Protein AF-A0A382W518-F1 (afdb_monomer_lite)

Organism: NCBI:txid408172

Radius of gyration: 16.44 Å; chains: 1; bounding box: 53×26×36 Å

Sequence (95 aa):
MASLRQMRGKWYARVQYRKNGKAKEKLIPLRTSEKKPAIRRKLEVEKYEKDIKSGLTFDFPWLNDEGLTSLKERTIGETVKDYYSTRRIEGIKES

Structure (mmCIF, N/CA/C/O backbone):
data_AF-A0A382W518-F1
#
_entry.id   AF-A0A382W518-F1
#
loop_
_atom_site.group_PDB
_atom_site.id
_atom_site.type_symbol
_atom_site.label_atom_id
_atom_site.label_alt_id
_atom_site.label_comp_id
_atom_site.label_asym_id
_atom_site.label_entity_id
_atom_site.label_seq_id
_atom_site.pdbx_PDB_ins_code
_atom_site.Cartn_x
_atom_site.Cartn_y
_atom_site.Cartn_z
_atom_site.occupancy
_atom_site.B_iso_or_equiv
_atom_site.auth_seq_id
_atom_site.auth_comp_id
_atom_site.auth_asym_id
_atom_site.auth_atom_id
_atom_site.pdbx_PDB_model_num
ATOM 1 N N . MET A 1 1 ? 7.337 2.285 8.487 1.00 82.94 1 MET A N 1
ATOM 2 C CA . MET A 1 1 ? 8.017 2.166 7.197 1.00 82.94 1 MET A CA 1
ATOM 3 C C . MET A 1 1 ? 7.338 1.087 6.369 1.00 82.94 1 MET A C 1
ATOM 5 O O . MET A 1 1 ? 7.099 -0.005 6.888 1.00 82.94 1 MET A O 1
ATOM 9 N N . ALA A 1 2 ? 7.003 1.381 5.113 1.00 89.75 2 ALA A N 1
ATOM 10 C CA . ALA A 1 2 ? 6.434 0.410 4.186 1.00 89.75 2 ALA A CA 1
ATOM 11 C C . ALA A 1 2 ? 7.460 -0.685 3.832 1.00 89.75 2 ALA A C 1
ATOM 13 O O . ALA A 1 2 ? 8.643 -0.416 3.607 1.00 89.75 2 ALA A O 1
ATOM 14 N N . SER A 1 3 ? 7.000 -1.935 3.758 1.00 93.38 3 SER A N 1
ATOM 15 C CA . SER A 1 3 ? 7.824 -3.106 3.416 1.00 93.38 3 SER A CA 1
ATOM 16 C C . SER A 1 3 ? 7.390 -3.720 2.087 1.00 93.38 3 SER A C 1
ATOM 18 O O . SER A 1 3 ? 6.233 -3.599 1.698 1.00 93.38 3 SER A O 1
ATOM 20 N N . LEU A 1 4 ? 8.304 -4.379 1.373 1.00 94.56 4 LEU A N 1
ATOM 21 C CA . LEU A 1 4 ? 7.960 -5.131 0.164 1.00 94.56 4 LEU A CA 1
ATOM 22 C C . LEU A 1 4 ? 7.523 -6.548 0.528 1.00 94.56 4 LEU A C 1
ATOM 24 O O . LEU A 1 4 ? 8.169 -7.215 1.334 1.00 94.56 4 LEU A O 1
ATOM 28 N N . ARG A 1 5 ? 6.449 -7.018 -0.102 1.00 94.50 5 ARG A N 1
ATOM 29 C CA . ARG A 1 5 ? 5.976 -8.400 -0.008 1.00 94.50 5 ARG A CA 1
ATOM 30 C C . ARG A 1 5 ? 5.705 -8.928 -1.408 1.00 94.50 5 ARG A C 1
ATOM 32 O O . ARG A 1 5 ? 5.035 -8.263 -2.193 1.00 94.50 5 ARG A O 1
ATOM 39 N N . GLN A 1 6 ? 6.205 -10.118 -1.714 1.00 93.81 6 GLN A N 1
ATOM 40 C CA . GLN A 1 6 ? 5.897 -10.796 -2.968 1.00 93.81 6 GLN A CA 1
ATOM 41 C C . GLN A 1 6 ? 4.773 -11.807 -2.735 1.00 93.81 6 GLN A C 1
ATOM 43 O O . GLN A 1 6 ? 4.810 -12.573 -1.773 1.00 93.81 6 GLN A O 1
ATOM 48 N N . MET A 1 7 ? 3.757 -11.793 -3.593 1.00 92.12 7 MET A N 1
ATOM 49 C CA . MET A 1 7 ? 2.633 -12.728 -3.556 1.00 92.12 7 MET A CA 1
ATOM 50 C C . MET A 1 7 ? 2.292 -13.144 -4.984 1.00 92.12 7 MET A C 1
ATOM 52 O O . MET A 1 7 ? 2.054 -12.288 -5.834 1.00 92.12 7 MET A O 1
ATOM 56 N N . ARG A 1 8 ? 2.276 -14.458 -5.253 1.00 91.25 8 ARG A N 1
ATOM 57 C CA . ARG A 1 8 ? 1.946 -15.032 -6.576 1.00 91.25 8 ARG A CA 1
ATOM 58 C C . ARG A 1 8 ? 2.730 -14.377 -7.731 1.00 91.25 8 ARG A C 1
ATOM 60 O O . ARG A 1 8 ? 2.158 -14.008 -8.751 1.00 91.25 8 ARG A O 1
ATOM 67 N N . GLY A 1 9 ? 4.031 -14.148 -7.529 1.00 91.31 9 GLY A N 1
ATOM 68 C CA . GLY A 1 9 ? 4.915 -13.529 -8.527 1.00 91.31 9 GLY A CA 1
ATOM 69 C C . GLY A 1 9 ? 4.778 -12.009 -8.696 1.00 91.31 9 GLY A C 1
ATOM 70 O O . GLY A 1 9 ? 5.517 -11.429 -9.486 1.00 91.31 9 GLY A O 1
ATOM 71 N N . LYS A 1 10 ? 3.892 -11.338 -7.948 1.00 94.12 10 LYS A N 1
ATOM 72 C CA . LYS A 1 10 ? 3.696 -9.879 -7.995 1.00 94.12 10 LYS A CA 1
ATOM 73 C C . LYS A 1 10 ? 4.134 -9.212 -6.693 1.00 94.12 10 LYS A C 1
ATOM 75 O O . LYS A 1 10 ? 4.002 -9.787 -5.613 1.00 94.12 10 LYS A O 1
ATOM 80 N N . TRP A 1 11 ? 4.640 -7.988 -6.794 1.00 96.12 11 TRP A N 1
ATOM 81 C CA . TRP A 1 11 ? 5.057 -7.181 -5.651 1.00 96.12 11 TRP A CA 1
ATOM 82 C C . TRP A 1 11 ? 3.919 -6.332 -5.088 1.00 96.12 11 TRP A C 1
ATOM 84 O O . TRP A 1 11 ? 3.113 -5.751 -5.819 1.00 96.12 11 TRP A O 1
ATOM 94 N N . TYR A 1 12 ? 3.915 -6.228 -3.765 1.00 95.94 12 TYR A N 1
ATOM 95 C CA . TYR A 1 12 ? 3.008 -5.421 -2.966 1.00 95.94 12 TYR A CA 1
ATOM 96 C C . TYR A 1 12 ? 3.821 -4.575 -1.987 1.00 95.94 12 TYR A C 1
ATOM 98 O O . TYR A 1 12 ? 4.794 -5.056 -1.398 1.00 95.94 12 TYR A O 1
ATOM 106 N N . ALA A 1 13 ? 3.401 -3.330 -1.779 1.00 95.31 13 ALA A N 1
ATOM 107 C CA . ALA A 1 13 ? 3.841 -2.536 -0.643 1.00 95.31 13 ALA A CA 1
ATOM 108 C C . ALA A 1 13 ? 2.920 -2.826 0.545 1.00 95.31 13 ALA A C 1
ATOM 110 O O . ALA A 1 13 ? 1.699 -2.701 0.458 1.00 95.31 13 ALA A O 1
ATOM 111 N N . ARG A 1 14 ? 3.512 -3.237 1.661 1.00 94.81 14 ARG A N 1
ATOM 112 C CA . ARG A 1 14 ? 2.830 -3.557 2.909 1.00 94.81 14 ARG A CA 1
ATOM 113 C C . ARG A 1 14 ? 3.024 -2.422 3.903 1.00 94.81 14 ARG A C 1
ATOM 115 O O . ARG A 1 14 ? 4.148 -2.170 4.346 1.00 94.81 14 ARG A O 1
ATOM 122 N N . VAL A 1 15 ? 1.914 -1.809 4.304 1.00 93.62 15 VAL A N 1
ATOM 123 C CA . VAL A 1 15 ? 1.843 -0.808 5.374 1.00 93.62 15 VAL A CA 1
ATOM 124 C C . VAL A 1 15 ? 1.171 -1.443 6.588 1.00 93.62 15 VAL A C 1
ATOM 126 O O . VAL A 1 15 ? 0.005 -1.826 6.528 1.00 93.62 15 VAL A O 1
ATOM 129 N N . GLN A 1 16 ? 1.907 -1.576 7.690 1.00 91.62 16 GLN A N 1
ATOM 130 C CA . GLN A 1 16 ? 1.391 -2.124 8.948 1.00 91.62 16 GLN A CA 1
ATOM 131 C C . GLN A 1 16 ? 0.996 -1.001 9.906 1.00 91.62 16 GLN A C 1
ATOM 133 O O . GLN A 1 16 ? 1.716 -0.008 10.043 1.00 91.62 16 GLN A O 1
ATOM 138 N N . TYR A 1 17 ? -0.135 -1.164 10.585 1.00 90.50 17 TYR A N 1
ATOM 139 C CA . TYR A 1 17 ? -0.672 -0.196 11.537 1.00 90.50 17 TYR A CA 1
ATOM 140 C C . TYR A 1 17 ? -1.446 -0.887 12.655 1.00 90.50 17 TYR A C 1
ATOM 142 O O . TYR A 1 17 ? -1.867 -2.033 12.522 1.00 90.50 17 TYR A O 1
ATOM 150 N N . ARG A 1 18 ? -1.621 -0.204 13.788 1.00 88.00 18 ARG A N 1
ATOM 151 C CA . ARG A 1 18 ? -2.429 -0.701 14.906 1.00 88.00 18 ARG A CA 1
ATOM 152 C C . ARG A 1 18 ? -3.734 0.079 14.955 1.00 88.00 18 ARG A C 1
ATOM 154 O O . ARG A 1 18 ? -3.713 1.303 14.931 1.00 88.00 18 ARG A O 1
ATOM 161 N N . LYS A 1 19 ? -4.861 -0.627 15.033 1.00 85.62 19 LYS A N 1
ATOM 162 C CA . LYS A 1 19 ? -6.183 -0.033 15.269 1.00 85.62 19 LYS A CA 1
ATOM 163 C C . LYS A 1 19 ? -6.858 -0.815 16.392 1.00 85.62 19 LYS A C 1
ATOM 165 O O . LYS A 1 19 ? -7.039 -2.022 16.255 1.00 85.62 19 LYS A O 1
ATOM 170 N N . ASN A 1 20 ? -7.200 -0.138 17.488 1.00 85.50 20 ASN A N 1
ATOM 171 C CA . ASN A 1 20 ? -7.823 -0.728 18.684 1.00 85.50 20 ASN A CA 1
ATOM 172 C C . ASN A 1 20 ? -7.032 -1.932 19.236 1.00 85.50 20 ASN A C 1
ATOM 174 O O . ASN A 1 20 ? -7.574 -3.022 19.396 1.00 85.50 20 ASN A O 1
ATOM 178 N N . GLY A 1 21 ? -5.715 -1.775 19.411 1.00 86.12 21 GLY A N 1
ATOM 179 C CA . GLY A 1 21 ? -4.825 -2.835 19.912 1.00 86.12 21 GLY A CA 1
ATOM 180 C C . GLY A 1 21 ? -4.532 -3.977 18.928 1.00 86.12 21 GLY A C 1
ATOM 181 O O . GLY A 1 21 ? -3.577 -4.721 19.133 1.00 86.12 21 GLY A O 1
ATOM 182 N N . LYS A 1 22 ? -5.277 -4.095 17.821 1.00 88.06 22 LYS A N 1
ATOM 183 C CA . LYS A 1 22 ? -5.072 -5.134 16.801 1.00 88.06 22 LYS A CA 1
ATOM 184 C C . LYS A 1 22 ? -4.122 -4.651 15.707 1.00 88.06 22 LYS A C 1
ATOM 186 O O . LYS A 1 22 ? -4.279 -3.548 15.174 1.00 88.06 22 LYS A O 1
ATOM 191 N N . ALA A 1 23 ? -3.151 -5.492 15.353 1.00 88.06 23 ALA A N 1
ATOM 192 C CA . ALA A 1 23 ? -2.294 -5.268 14.195 1.00 88.06 23 ALA A CA 1
ATOM 193 C C . ALA A 1 23 ? -3.103 -5.481 12.909 1.00 88.06 23 ALA A C 1
ATOM 195 O O . ALA A 1 23 ? -3.748 -6.511 12.726 1.00 88.06 23 ALA A O 1
ATOM 196 N N . LYS A 1 24 ? -3.072 -4.488 12.027 1.00 89.69 24 LYS A N 1
ATOM 197 C CA . LYS A 1 24 ? -3.661 -4.521 10.693 1.00 89.69 24 LYS A CA 1
ATOM 198 C C . LYS A 1 24 ? -2.580 -4.251 9.659 1.00 89.69 24 LYS A C 1
ATOM 200 O O . LYS A 1 24 ? -1.589 -3.569 9.925 1.00 89.69 24 LYS A O 1
ATOM 205 N N . GLU A 1 25 ? -2.787 -4.781 8.465 1.00 91.12 25 GLU A N 1
ATOM 206 C CA . GLU A 1 25 ? -1.938 -4.509 7.316 1.00 91.12 25 GLU A CA 1
ATOM 207 C C . GLU A 1 25 ? -2.782 -4.073 6.122 1.00 91.12 25 GLU A C 1
ATOM 209 O O . GLU A 1 25 ? -3.869 -4.598 5.890 1.00 91.12 25 GLU A O 1
ATOM 214 N N . LYS A 1 26 ? -2.273 -3.095 5.370 1.00 91.25 26 LYS A N 1
ATOM 215 C CA . LYS A 1 26 ? -2.802 -2.694 4.067 1.00 91.25 26 LYS A CA 1
ATOM 216 C C . LYS A 1 26 ? -1.774 -3.092 3.014 1.00 91.25 26 LYS A C 1
ATOM 218 O O . LYS A 1 26 ? -0.604 -2.713 3.107 1.00 91.25 26 LYS A O 1
ATOM 223 N N . LEU A 1 27 ? -2.209 -3.903 2.053 1.00 93.19 27 LEU A N 1
ATOM 224 C CA . LEU A 1 27 ? -1.395 -4.367 0.933 1.00 93.19 27 LEU A CA 1
ATOM 225 C C . LEU A 1 27 ? -1.777 -3.563 -0.307 1.00 93.19 27 LEU A C 1
ATOM 227 O O . LEU A 1 27 ? -2.899 -3.662 -0.794 1.00 93.19 27 LEU A O 1
ATOM 231 N N . ILE A 1 28 ? -0.839 -2.768 -0.808 1.00 92.44 28 ILE A N 1
ATOM 232 C CA . ILE A 1 28 ? -1.015 -1.944 -2.002 1.00 92.44 28 ILE A CA 1
ATOM 233 C C . ILE A 1 28 ? -0.326 -2.671 -3.162 1.00 92.44 28 ILE A C 1
ATOM 235 O O . ILE A 1 28 ? 0.890 -2.887 -3.098 1.00 92.44 28 ILE A O 1
ATOM 239 N N . PRO A 1 29 ? -1.063 -3.099 -4.203 1.00 94.00 29 PRO A N 1
ATOM 240 C CA . PRO A 1 29 ? -0.459 -3.777 -5.340 1.00 94.00 29 PRO A CA 1
ATOM 241 C C . PRO A 1 29 ? 0.462 -2.819 -6.084 1.00 94.00 29 PRO A C 1
ATOM 243 O O . PRO A 1 29 ? 0.055 -1.716 -6.428 1.00 94.00 29 PRO A O 1
ATOM 246 N N . LEU A 1 30 ? 1.692 -3.249 -6.373 1.00 94.44 30 LEU A N 1
ATOM 247 C CA . LEU A 1 30 ? 2.645 -2.448 -7.144 1.00 94.44 30 LEU A CA 1
ATOM 248 C C . LEU A 1 30 ? 2.569 -2.730 -8.642 1.00 94.44 30 LEU A C 1
ATOM 250 O O . LEU A 1 30 ? 3.324 -2.122 -9.381 1.00 94.44 30 LEU A O 1
ATOM 254 N N . ARG A 1 31 ? 1.725 -3.672 -9.092 1.00 92.06 31 ARG A N 1
ATOM 255 C CA . ARG A 1 31 ? 1.586 -4.113 -10.499 1.00 92.06 31 ARG A CA 1
ATOM 256 C C . ARG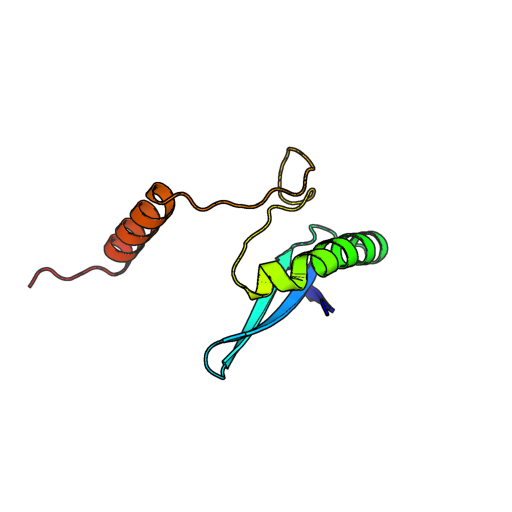 A 1 31 ? 2.933 -4.328 -11.210 1.00 92.06 31 ARG A C 1
ATOM 258 O O . ARG A 1 31 ? 3.160 -3.852 -12.317 1.00 92.06 31 ARG A O 1
ATOM 265 N N . THR A 1 32 ? 3.858 -5.016 -10.550 1.00 91.69 32 THR A N 1
ATOM 266 C CA . THR A 1 32 ? 5.138 -5.417 -11.144 1.00 91.69 32 THR A CA 1
ATOM 267 C C . THR A 1 32 ? 5.613 -6.733 -10.540 1.00 91.69 32 THR A C 1
ATOM 269 O O . THR A 1 32 ? 5.334 -7.017 -9.373 1.00 91.69 32 THR A O 1
ATOM 272 N N . SER A 1 33 ? 6.302 -7.543 -11.337 1.00 92.31 33 SER A N 1
ATOM 273 C CA . SER A 1 33 ? 7.032 -8.747 -10.918 1.00 92.31 33 SER A CA 1
ATOM 274 C C . SER A 1 33 ? 8.518 -8.462 -10.668 1.00 92.31 33 SER A C 1
ATOM 276 O O . SER A 1 33 ? 9.197 -9.229 -9.986 1.00 92.31 33 SER A O 1
ATOM 278 N N . GLU A 1 34 ? 9.025 -7.326 -11.145 1.00 93.62 34 GLU A N 1
ATOM 279 C CA . GLU A 1 34 ? 10.433 -6.962 -11.061 1.00 93.62 34 GLU A CA 1
ATOM 280 C C . GLU A 1 34 ? 10.766 -6.194 -9.775 1.00 93.62 34 GLU A C 1
ATOM 282 O O . GLU A 1 34 ? 10.027 -5.322 -9.313 1.00 93.62 34 GLU A O 1
ATOM 287 N N . LYS A 1 35 ? 11.946 -6.469 -9.211 1.00 91.12 35 LYS A N 1
ATOM 288 C CA . LYS A 1 35 ? 12.384 -5.885 -7.933 1.00 91.12 35 LYS A CA 1
ATOM 289 C C . LYS A 1 35 ? 12.708 -4.389 -8.028 1.00 91.12 35 LYS A C 1
ATOM 291 O O . LYS A 1 35 ? 12.375 -3.631 -7.121 1.00 91.12 35 LYS A O 1
ATOM 296 N N . LYS A 1 36 ? 13.352 -3.943 -9.113 1.00 94.12 36 LYS A N 1
ATOM 297 C CA . LYS A 1 36 ? 13.748 -2.533 -9.310 1.00 94.12 36 LYS A CA 1
ATOM 298 C C . LYS A 1 36 ? 12.544 -1.572 -9.320 1.00 94.12 36 LYS A C 1
ATOM 300 O O . LYS A 1 36 ? 12.532 -0.653 -8.496 1.00 94.12 36 LYS A O 1
ATOM 305 N N . PRO A 1 37 ? 11.519 -1.761 -10.174 1.00 93.12 37 PRO A N 1
ATOM 306 C CA . PRO A 1 37 ? 10.324 -0.919 -10.138 1.00 93.12 37 PRO A CA 1
ATOM 307 C C . PRO A 1 37 ? 9.544 -1.077 -8.829 1.00 93.12 37 PRO A C 1
ATOM 309 O O . PRO A 1 37 ? 9.005 -0.088 -8.335 1.00 93.12 37 PRO A O 1
ATOM 312 N N . ALA A 1 38 ? 9.540 -2.266 -8.210 1.00 94.44 38 ALA A N 1
ATOM 313 C CA . ALA A 1 38 ? 8.908 -2.460 -6.906 1.00 94.44 38 ALA A CA 1
ATOM 314 C C . ALA A 1 38 ? 9.522 -1.556 -5.825 1.00 94.44 38 ALA A C 1
ATOM 316 O O . ALA A 1 38 ? 8.788 -0.936 -5.063 1.00 94.44 38 ALA A O 1
ATOM 317 N N . ILE A 1 39 ? 10.852 -1.420 -5.781 1.00 93.88 39 ILE A N 1
ATOM 318 C CA . ILE A 1 39 ? 11.529 -0.533 -4.822 1.00 93.88 39 ILE A CA 1
ATOM 319 C C . ILE A 1 39 ? 11.135 0.931 -5.048 1.00 93.88 39 ILE A C 1
ATOM 321 O O . ILE A 1 39 ? 10.788 1.611 -4.084 1.00 93.88 39 ILE A O 1
ATOM 325 N N . ARG A 1 40 ? 11.134 1.409 -6.302 1.00 94.19 40 ARG A N 1
ATOM 326 C CA . ARG A 1 40 ? 10.743 2.794 -6.628 1.00 94.19 40 ARG A CA 1
ATOM 327 C C . ARG A 1 40 ? 9.310 3.092 -6.181 1.00 94.19 40 ARG A C 1
ATOM 329 O O . ARG A 1 40 ? 9.088 4.040 -5.437 1.00 94.19 40 ARG A O 1
ATOM 336 N N . ARG A 1 41 ? 8.364 2.223 -6.550 1.00 94.06 41 ARG A N 1
ATOM 337 C CA . ARG A 1 41 ? 6.947 2.358 -6.178 1.00 94.06 41 ARG A CA 1
ATOM 338 C C . ARG A 1 41 ? 6.734 2.245 -4.664 1.00 94.06 41 ARG A C 1
ATOM 340 O O . ARG A 1 41 ? 5.913 2.955 -4.097 1.00 94.06 41 ARG A O 1
ATOM 347 N N . LYS A 1 42 ? 7.516 1.408 -3.972 1.00 95.12 42 LYS A N 1
ATOM 348 C CA . LYS A 1 42 ? 7.495 1.309 -2.503 1.00 95.12 42 LYS A CA 1
ATOM 349 C C . LYS A 1 42 ? 7.905 2.620 -1.835 1.00 95.12 42 LYS A C 1
ATOM 351 O O . LYS A 1 42 ? 7.264 3.001 -0.866 1.00 95.12 42 LYS A O 1
ATOM 356 N N . LEU A 1 43 ? 8.949 3.291 -2.330 1.00 93.50 43 LEU A N 1
ATOM 357 C CA . LEU A 1 43 ? 9.381 4.590 -1.797 1.00 93.50 43 LEU A CA 1
ATOM 358 C C . LEU A 1 43 ? 8.299 5.658 -1.966 1.00 93.50 43 LEU A C 1
ATOM 360 O O . LEU A 1 43 ? 8.121 6.494 -1.089 1.00 93.50 43 LEU A O 1
ATOM 364 N N . GLU A 1 44 ? 7.549 5.612 -3.064 1.00 92.50 44 GLU A N 1
ATOM 365 C CA . GLU A 1 44 ? 6.414 6.508 -3.281 1.00 92.50 44 GLU A CA 1
ATOM 366 C C . GLU A 1 44 ? 5.278 6.237 -2.287 1.00 92.50 44 GLU A C 1
ATOM 368 O O . GLU A 1 44 ? 4.824 7.159 -1.620 1.00 92.50 44 GLU A O 1
ATOM 373 N N . VAL A 1 45 ? 4.907 4.968 -2.075 1.00 92.62 45 VAL A N 1
ATOM 374 C CA . VAL A 1 45 ? 3.936 4.571 -1.035 1.00 92.62 45 VAL A CA 1
ATOM 375 C C . VAL A 1 45 ? 4.395 4.989 0.367 1.00 92.62 45 VAL A C 1
ATOM 377 O O . VAL A 1 45 ? 3.579 5.367 1.204 1.00 92.62 45 VAL A O 1
ATOM 380 N N . GLU A 1 46 ? 5.698 4.922 0.636 1.00 93.56 46 GLU A N 1
ATOM 381 C CA . GLU A 1 46 ? 6.290 5.271 1.928 1.00 93.56 46 GLU A CA 1
ATOM 382 C C . GLU A 1 46 ? 6.099 6.755 2.282 1.00 93.56 46 GLU A C 1
ATOM 384 O O . GLU A 1 46 ? 5.865 7.073 3.447 1.00 93.56 46 GLU A O 1
ATOM 389 N N . LYS A 1 47 ? 6.098 7.653 1.284 1.00 92.19 47 LYS A N 1
ATOM 390 C CA . LYS A 1 47 ? 5.824 9.089 1.487 1.00 92.19 47 LYS A CA 1
ATOM 391 C C . LYS A 1 47 ? 4.429 9.338 2.063 1.00 92.19 47 LYS A C 1
ATOM 393 O O . LYS A 1 47 ? 4.279 10.169 2.951 1.00 92.19 47 LYS A O 1
ATOM 398 N N . TYR A 1 48 ? 3.440 8.570 1.610 1.00 90.31 48 TYR A N 1
ATOM 399 C CA . TYR A 1 48 ? 2.041 8.674 2.038 1.00 90.31 48 TYR A CA 1
ATOM 400 C C . TYR A 1 48 ? 1.695 7.712 3.183 1.00 90.31 48 TYR A C 1
ATOM 402 O O . TYR A 1 48 ? 0.527 7.510 3.508 1.00 90.31 48 TYR A O 1
ATOM 410 N N . GLU A 1 49 ? 2.687 7.077 3.822 1.00 89.88 49 GLU A N 1
ATOM 411 C CA . GLU A 1 49 ? 2.437 6.045 4.832 1.00 89.88 49 GLU A CA 1
ATOM 412 C C . GLU A 1 49 ? 1.612 6.574 6.011 1.00 89.88 49 GLU A C 1
ATOM 414 O O . GLU A 1 49 ? 0.723 5.875 6.496 1.00 89.88 49 GLU A O 1
ATOM 419 N N . LYS A 1 50 ? 1.891 7.796 6.481 1.00 88.44 50 LYS A N 1
ATOM 420 C CA . LYS A 1 50 ? 1.169 8.402 7.612 1.00 88.44 50 LYS A CA 1
ATOM 421 C C . LYS A 1 50 ? -0.316 8.589 7.293 1.00 88.44 50 LYS A C 1
ATOM 423 O O . LYS A 1 50 ? -1.161 8.212 8.100 1.00 88.44 50 LYS A O 1
ATOM 428 N N . ASP A 1 51 ? -0.617 9.069 6.096 1.00 88.12 51 ASP A N 1
ATOM 429 C CA . ASP A 1 51 ? -1.978 9.284 5.604 1.00 88.12 51 ASP A CA 1
ATOM 430 C C . ASP A 1 51 ? -2.709 7.959 5.354 1.00 88.12 51 ASP A C 1
ATOM 432 O O . ASP A 1 51 ? -3.868 7.765 5.716 1.00 88.12 51 ASP A O 1
ATOM 436 N N . ILE A 1 52 ? -2.003 6.964 4.820 1.00 88.50 52 ILE A N 1
ATOM 437 C CA . ILE A 1 52 ? -2.552 5.615 4.658 1.00 88.50 52 ILE A CA 1
ATOM 438 C C . ILE A 1 52 ? -2.911 5.003 6.021 1.00 88.50 52 ILE A C 1
ATOM 440 O O . ILE A 1 52 ? -3.914 4.293 6.143 1.00 88.50 52 ILE A O 1
ATOM 444 N N . LYS A 1 53 ? -2.107 5.278 7.055 1.00 87.50 53 LYS A N 1
ATOM 445 C CA . LYS A 1 53 ? -2.362 4.838 8.432 1.00 87.50 53 LYS A CA 1
ATOM 446 C C . LYS A 1 53 ? -3.525 5.574 9.091 1.00 87.50 53 LYS A C 1
ATOM 448 O O . LYS A 1 53 ? -4.232 4.946 9.878 1.00 87.50 53 LYS A O 1
ATOM 453 N N . SER A 1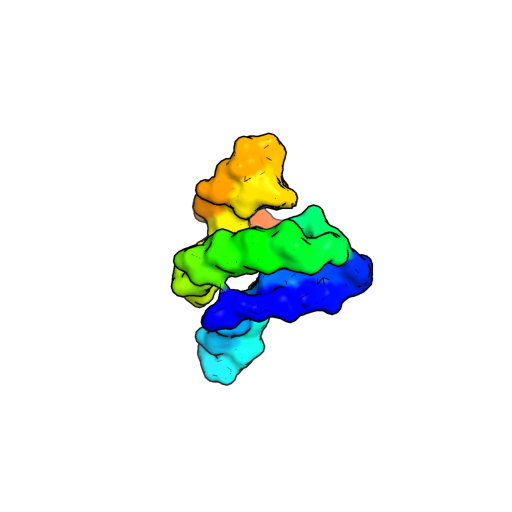 54 ? -3.729 6.857 8.782 1.00 85.75 54 SER A N 1
ATOM 454 C CA . SER A 1 54 ? -4.871 7.632 9.292 1.00 85.75 54 SER A CA 1
ATOM 455 C C . SER A 1 54 ? -6.201 7.174 8.684 1.00 85.75 54 SER A C 1
ATOM 457 O O . SER A 1 54 ? -7.251 7.342 9.298 1.00 85.75 54 SER A O 1
ATOM 459 N N . GLY A 1 55 ? -6.151 6.489 7.538 1.00 82.44 55 GLY A N 1
ATOM 460 C CA . GLY A 1 55 ? -7.305 5.866 6.893 1.00 82.44 55 GLY A CA 1
ATOM 461 C C . GLY A 1 55 ? -7.532 6.333 5.461 1.00 82.44 55 GLY A C 1
ATOM 462 O O . GLY A 1 55 ? -8.443 5.826 4.805 1.00 82.44 55 GLY A O 1
ATOM 463 N N . LEU A 1 56 ? -6.692 7.238 4.955 1.00 86.31 56 LEU A N 1
ATOM 464 C CA . LEU A 1 56 ? -6.774 7.709 3.583 1.00 86.31 56 LEU A CA 1
ATOM 465 C C . LEU A 1 56 ? -6.401 6.594 2.596 1.00 86.31 56 LEU A C 1
ATOM 467 O O . LEU A 1 56 ? -5.667 5.634 2.883 1.00 86.31 56 LEU A O 1
ATOM 471 N N . THR A 1 57 ? -6.988 6.682 1.410 1.00 84.69 57 THR A N 1
ATOM 472 C CA . THR A 1 57 ? -6.729 5.757 0.310 1.00 84.69 57 THR A CA 1
ATOM 473 C C . THR A 1 57 ? -6.255 6.567 -0.876 1.00 84.69 57 THR A C 1
ATOM 475 O O . THR A 1 57 ? -6.825 7.605 -1.176 1.00 84.69 57 THR A O 1
ATOM 478 N N . PHE A 1 58 ? -5.191 6.094 -1.511 1.00 85.19 58 PHE A N 1
ATOM 479 C CA . PHE A 1 58 ? -4.555 6.760 -2.634 1.00 85.19 58 PHE A CA 1
ATOM 480 C C . PHE A 1 58 ? -4.612 5.839 -3.840 1.00 85.19 58 PHE A C 1
ATOM 482 O O . PHE A 1 58 ? -4.344 4.637 -3.714 1.00 85.19 58 PHE A O 1
ATOM 489 N N . ASP A 1 59 ? -4.933 6.420 -4.986 1.00 88.62 59 ASP A N 1
ATOM 490 C CA . ASP A 1 59 ? -4.781 5.787 -6.282 1.00 88.62 59 ASP A CA 1
ATOM 491 C C . ASP A 1 59 ? -3.417 6.213 -6.829 1.00 88.62 59 ASP A C 1
ATOM 493 O O . ASP A 1 59 ? -3.193 7.365 -7.183 1.00 88.62 59 ASP A O 1
ATOM 497 N N . PHE A 1 60 ? -2.465 5.282 -6.787 1.00 89.25 60 PHE A N 1
ATOM 498 C CA . PHE A 1 60 ? -1.104 5.505 -7.273 1.00 89.25 60 PHE A CA 1
ATOM 499 C C . PHE A 1 60 ? -1.048 5.448 -8.810 1.00 89.25 60 PHE A C 1
ATOM 501 O O . PHE A 1 60 ? -1.878 4.757 -9.401 1.00 89.25 60 PHE A O 1
ATOM 508 N N . PRO A 1 61 ? -0.008 6.016 -9.453 1.00 88.75 61 PRO A N 1
ATOM 509 C CA . PRO A 1 61 ? 0.160 6.072 -10.910 1.00 88.75 61 PRO A CA 1
ATOM 510 C C . PRO A 1 61 ? 0.045 4.740 -11.655 1.00 88.75 61 PRO A C 1
ATOM 512 O O . PRO A 1 61 ? -0.201 4.691 -12.850 1.00 88.75 61 PRO A O 1
ATOM 515 N N . TRP A 1 62 ? 0.307 3.626 -10.973 1.00 89.81 62 TRP A N 1
ATOM 516 C CA . TRP A 1 62 ? 0.212 2.286 -11.558 1.00 89.81 62 TRP A CA 1
ATOM 517 C C . TRP A 1 62 ? -1.145 1.616 -11.309 1.00 89.81 62 TRP A C 1
ATOM 519 O O . TRP A 1 62 ? -1.337 0.462 -11.698 1.00 89.81 62 TRP A O 1
ATOM 529 N N . LEU A 1 63 ? -2.060 2.283 -10.611 1.00 86.12 63 LEU A N 1
ATOM 530 C CA . LEU A 1 63 ? -3.403 1.807 -10.281 1.00 86.12 63 LEU A CA 1
ATOM 531 C C . LEU A 1 63 ? -4.489 2.518 -11.085 1.00 86.12 63 LEU A C 1
ATOM 533 O O . LEU A 1 63 ? -5.535 1.903 -11.286 1.00 86.12 63 LEU A O 1
ATOM 537 N N . ASN A 1 64 ? -4.222 3.728 -11.573 1.00 84.44 64 ASN A N 1
ATOM 538 C CA . ASN A 1 64 ? -5.094 4.497 -12.453 1.00 84.44 64 ASN A CA 1
ATOM 539 C C . ASN A 1 64 ? -4.541 4.582 -13.882 1.00 84.44 64 ASN A C 1
ATOM 541 O O . ASN A 1 64 ? -3.362 4.327 -14.124 1.00 84.44 64 ASN A O 1
ATOM 545 N N . ASP A 1 65 ? -5.413 4.946 -14.819 1.00 78.81 65 ASP A N 1
ATOM 546 C CA . ASP A 1 65 ? -5.045 5.166 -16.222 1.00 78.81 65 ASP A CA 1
ATOM 547 C C . ASP A 1 65 ? -4.419 6.559 -16.443 1.00 78.81 65 ASP A C 1
ATOM 549 O O . ASP A 1 65 ? -3.702 6.774 -17.415 1.00 78.81 65 ASP A O 1
ATOM 553 N N . GLU A 1 66 ? -4.634 7.492 -15.507 1.00 76.12 66 GLU A N 1
ATOM 554 C CA . GLU A 1 66 ? -4.118 8.870 -15.550 1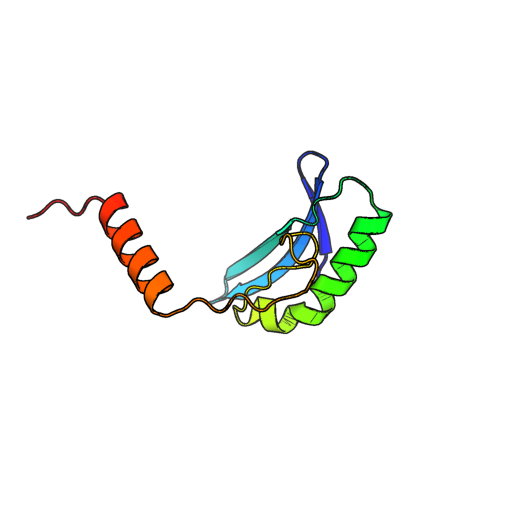.00 76.12 66 GLU A CA 1
ATOM 555 C C . GLU A 1 66 ? -2.625 8.980 -15.199 1.00 76.12 66 GLU A C 1
ATOM 557 O O . GLU A 1 66 ? -1.975 9.961 -15.555 1.00 76.12 66 GLU A O 1
ATOM 562 N N . GLY A 1 67 ? -2.059 7.999 -14.485 1.00 76.81 67 GLY A N 1
ATOM 563 C CA . GLY A 1 67 ? -0.642 8.003 -14.111 1.00 76.81 67 GLY A CA 1
ATOM 564 C C . GLY A 1 67 ? -0.257 9.015 -13.022 1.00 76.81 67 GLY A C 1
ATOM 565 O O . GLY A 1 67 ? 0.932 9.269 -12.824 1.00 76.81 67 GLY A O 1
ATOM 566 N N . LEU A 1 68 ? -1.224 9.584 -12.298 1.00 79.19 68 LEU A N 1
ATOM 567 C CA . LEU A 1 68 ? -0.999 10.545 -11.209 1.00 79.19 68 LEU A CA 1
ATOM 568 C C . LEU A 1 68 ? -1.338 9.935 -9.843 1.00 79.19 68 LEU A C 1
ATOM 570 O O . LEU A 1 68 ? -2.189 9.059 -9.750 1.00 79.19 68 LEU A O 1
ATOM 574 N N . THR A 1 69 ? -0.680 10.380 -8.767 1.00 80.69 69 THR A N 1
ATOM 575 C CA . THR A 1 69 ? -1.109 10.002 -7.409 1.00 80.69 69 THR A CA 1
ATOM 576 C C . THR A 1 69 ? -2.295 10.874 -7.010 1.00 80.69 69 THR A C 1
ATOM 578 O O . THR A 1 69 ? -2.111 12.062 -6.750 1.00 80.69 69 THR A O 1
ATOM 581 N N . SER A 1 70 ? -3.482 10.280 -6.915 1.00 79.38 70 SER A N 1
ATOM 582 C CA . SER A 1 70 ? -4.713 10.980 -6.532 1.00 79.38 70 SER A CA 1
ATOM 583 C C . SER A 1 70 ? -5.226 10.477 -5.184 1.00 79.38 70 SER A C 1
ATOM 585 O O . SER A 1 70 ? -5.165 9.282 -4.873 1.00 79.38 70 SER A O 1
ATOM 587 N N . LEU A 1 71 ? -5.728 11.391 -4.352 1.00 78.06 71 LEU A N 1
ATOM 588 C CA . LEU A 1 71 ? -6.431 11.025 -3.126 1.00 78.06 71 LEU A CA 1
ATOM 589 C C . LEU A 1 71 ? -7.807 10.478 -3.507 1.00 78.06 71 LEU A C 1
ATOM 591 O O . LEU A 1 71 ? -8.595 11.159 -4.157 1.00 78.06 71 LEU A O 1
ATOM 595 N N . LYS A 1 72 ? -8.107 9.251 -3.081 1.00 70.75 72 LYS A N 1
ATOM 596 C CA . LYS A 1 72 ? -9.423 8.656 -3.285 1.00 70.75 72 LYS A CA 1
ATOM 597 C C . LYS A 1 72 ? -10.385 9.212 -2.245 1.00 70.75 72 LYS A C 1
ATOM 599 O O . LYS A 1 72 ? -10.554 8.642 -1.163 1.00 70.75 72 LYS A O 1
ATOM 604 N N . GLU A 1 73 ? -10.989 10.346 -2.569 1.00 63.75 73 GLU A N 1
ATOM 605 C CA . GLU A 1 73 ? -12.067 10.932 -1.784 1.00 63.75 73 GLU A CA 1
ATOM 606 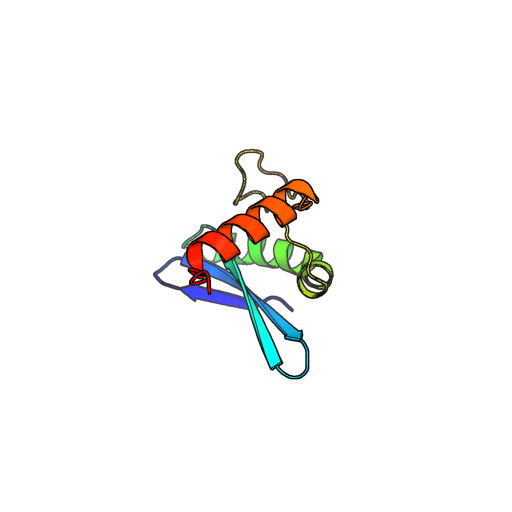C C . GLU A 1 73 ? -13.318 10.068 -1.950 1.00 63.75 73 GLU A C 1
ATOM 608 O O . GLU A 1 73 ? -13.988 10.096 -2.980 1.00 63.75 73 GLU A O 1
ATOM 613 N N . ARG A 1 74 ? -13.637 9.258 -0.933 1.00 59.22 74 ARG A N 1
ATOM 614 C CA . ARG A 1 74 ? -14.950 8.612 -0.884 1.00 59.22 74 ARG A CA 1
ATOM 615 C C . ARG A 1 74 ? -15.988 9.696 -0.650 1.00 59.22 74 ARG A C 1
ATOM 617 O O . ARG A 1 74 ? -16.042 10.284 0.430 1.00 59.22 74 ARG A O 1
ATOM 624 N N . THR A 1 75 ? -16.830 9.937 -1.643 1.00 60.34 75 THR A N 1
ATOM 625 C CA . THR A 1 75 ? -17.974 10.832 -1.466 1.00 60.34 75 THR A CA 1
ATOM 626 C C . THR A 1 75 ? -19.004 10.189 -0.529 1.00 60.34 75 THR A C 1
ATOM 628 O O . THR A 1 75 ? -19.096 8.962 -0.402 1.00 60.34 75 THR A O 1
ATOM 631 N N . ILE A 1 76 ? -19.817 11.014 0.142 1.00 60.53 76 ILE A N 1
ATOM 632 C CA . ILE A 1 76 ? -20.903 10.533 1.017 1.00 60.53 76 ILE A CA 1
ATOM 633 C C . ILE A 1 76 ? -21.825 9.572 0.244 1.00 60.53 76 ILE A C 1
ATOM 635 O O . ILE A 1 76 ? -22.224 8.538 0.775 1.00 60.53 76 ILE A O 1
ATOM 639 N N . GLY A 1 77 ? -22.087 9.853 -1.038 1.00 60.94 77 GLY A N 1
ATOM 640 C CA . GLY A 1 77 ? -22.910 9.007 -1.905 1.00 60.94 77 GLY A CA 1
ATOM 641 C C . GLY A 1 77 ? -22.348 7.598 -2.127 1.00 60.94 77 GLY A C 1
ATOM 642 O O . GLY A 1 77 ? -23.110 6.632 -2.120 1.00 60.94 77 GLY A O 1
ATOM 643 N N . GLU A 1 78 ? -21.028 7.447 -2.264 1.00 61.75 78 GLU A N 1
ATOM 644 C CA . GLU A 1 78 ? -20.390 6.125 -2.345 1.00 61.75 78 GLU A CA 1
ATOM 645 C C . GLU A 1 78 ? -20.510 5.357 -1.030 1.00 61.75 78 GLU A C 1
ATOM 647 O O . GLU A 1 78 ? -20.785 4.161 -1.042 1.00 61.75 78 GLU A O 1
ATOM 652 N N . THR A 1 79 ? -20.374 6.048 0.105 1.00 60.41 79 THR A N 1
ATOM 653 C CA . THR A 1 79 ? -20.528 5.442 1.438 1.00 60.41 79 THR A CA 1
ATOM 654 C C . THR A 1 79 ? -21.955 4.937 1.663 1.00 60.41 79 THR A C 1
ATOM 656 O O . THR A 1 79 ? -22.155 3.843 2.189 1.00 60.41 79 THR A O 1
ATOM 659 N N . VAL A 1 80 ? -22.952 5.702 1.211 1.00 64.31 80 VAL A N 1
ATOM 660 C CA . VAL A 1 80 ? -24.366 5.312 1.264 1.00 64.31 80 VAL A CA 1
ATOM 661 C C . VAL A 1 80 ? -24.639 4.104 0.359 1.00 64.31 80 VAL A C 1
ATOM 663 O O . VAL A 1 80 ? -25.321 3.170 0.779 1.00 64.31 80 VAL A O 1
ATOM 666 N N . LYS A 1 81 ? -24.072 4.064 -0.856 1.00 65.25 81 LYS A N 1
ATOM 667 C CA . LYS A 1 81 ? -24.182 2.899 -1.753 1.00 65.25 81 LYS A CA 1
ATOM 668 C C . LYS A 1 81 ? -23.532 1.646 -1.167 1.00 65.25 81 LYS A C 1
ATOM 670 O O . LYS A 1 81 ? -24.154 0.586 -1.224 1.00 65.25 81 LYS A O 1
ATOM 675 N N . ASP A 1 82 ? -22.340 1.775 -0.579 1.00 61.75 82 ASP A N 1
ATOM 676 C CA . ASP A 1 82 ? -21.667 0.681 0.134 1.00 61.75 82 ASP A CA 1
ATOM 677 C C . ASP A 1 82 ? -22.617 0.145 1.217 1.00 61.75 82 ASP A C 1
ATOM 679 O O . ASP A 1 82 ? -22.958 -1.030 1.185 1.00 61.75 82 ASP A O 1
ATOM 683 N N . TYR A 1 83 ? -23.174 1.013 2.074 1.00 62.47 83 TYR A N 1
ATOM 684 C CA . TYR A 1 83 ? -24.098 0.630 3.152 1.00 62.47 83 TYR A CA 1
ATOM 685 C C . TYR A 1 83 ? -25.350 -0.127 2.673 1.00 62.47 83 TYR A C 1
ATOM 687 O O . TYR A 1 83 ? -25.705 -1.162 3.244 1.00 62.47 83 TYR A O 1
ATOM 695 N N . TYR A 1 84 ? -26.014 0.346 1.613 1.00 64.56 84 TYR A N 1
ATOM 696 C CA . TYR A 1 84 ? -27.162 -0.365 1.037 1.00 64.56 84 TYR A CA 1
ATOM 697 C C . TYR A 1 84 ? -26.763 -1.707 0.414 1.00 64.56 84 TYR A C 1
ATOM 699 O O . TYR A 1 84 ? -27.516 -2.676 0.513 1.00 64.56 84 TYR A O 1
ATOM 707 N N . SER A 1 85 ? -25.581 -1.790 -0.202 1.00 62.00 85 SER A N 1
ATOM 708 C CA . SER A 1 85 ? -25.082 -3.038 -0.778 1.00 62.00 85 SER A CA 1
ATOM 709 C C . SER A 1 85 ? -24.749 -4.079 0.295 1.00 62.00 85 SER A C 1
ATOM 711 O O . SER A 1 85 ? -25.157 -5.231 0.152 1.00 62.00 85 SER A O 1
ATOM 713 N N . THR A 1 86 ? -24.132 -3.682 1.416 1.00 61.34 86 THR A N 1
ATOM 714 C CA . THR A 1 86 ? -23.876 -4.585 2.548 1.00 61.34 86 THR A CA 1
ATOM 715 C C . THR A 1 86 ? -25.180 -5.065 3.170 1.00 61.34 86 THR A C 1
ATOM 717 O O . THR A 1 86 ? -25.329 -6.260 3.392 1.00 61.34 86 THR A O 1
ATOM 720 N N . ARG A 1 87 ? -26.171 -4.179 3.355 1.00 59.50 87 ARG A N 1
ATOM 721 C CA . ARG A 1 87 ? -27.503 -4.565 3.858 1.00 59.50 87 ARG A CA 1
ATOM 722 C C . ARG A 1 87 ? -28.231 -5.560 2.954 1.00 59.50 87 ARG A C 1
ATOM 724 O O . ARG A 1 87 ? -28.933 -6.432 3.455 1.00 59.50 87 ARG A O 1
ATOM 731 N N . ARG A 1 88 ? -28.067 -5.440 1.632 1.00 57.69 88 ARG A N 1
ATOM 732 C CA . ARG A 1 88 ? -28.664 -6.366 0.658 1.00 57.69 88 ARG A CA 1
ATOM 733 C C . ARG A 1 88 ? -27.974 -7.734 0.657 1.00 57.69 88 ARG A C 1
ATOM 735 O O . ARG A 1 88 ? -28.639 -8.736 0.426 1.00 57.69 88 ARG A O 1
ATOM 742 N N . ILE A 1 89 ? -26.666 -7.774 0.920 1.00 57.62 89 ILE A N 1
ATOM 743 C CA . ILE A 1 89 ? -25.875 -9.013 1.018 1.00 57.62 89 ILE A CA 1
ATOM 744 C C . ILE A 1 89 ? -26.100 -9.714 2.365 1.00 57.62 89 ILE A C 1
ATOM 746 O O . ILE A 1 89 ? -26.170 -10.938 2.405 1.00 57.62 89 ILE A O 1
ATOM 750 N N . GLU A 1 90 ? -26.255 -8.959 3.455 1.00 57.19 90 GLU A N 1
ATOM 751 C CA . GLU A 1 90 ? -26.465 -9.506 4.804 1.00 57.19 90 GLU A CA 1
ATOM 752 C C . GLU A 1 90 ? -27.877 -10.049 5.048 1.00 57.19 90 GLU A C 1
ATOM 754 O O . GLU A 1 90 ? -28.135 -10.542 6.142 1.00 57.19 90 GLU A O 1
ATOM 759 N N . GLY A 1 91 ? -28.761 -10.018 4.038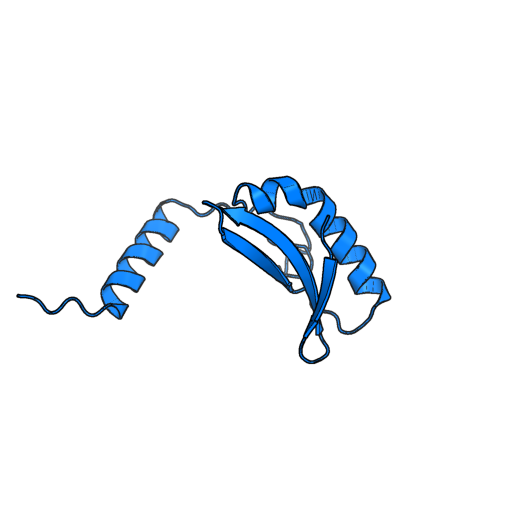 1.00 54.09 91 GLY A N 1
ATOM 760 C CA . GLY A 1 91 ? -30.027 -10.747 4.048 1.00 54.09 91 GLY A CA 1
ATOM 761 C C . GLY A 1 91 ? -30.770 -10.582 5.366 1.00 54.09 91 GLY A C 1
ATOM 762 O O . GLY A 1 91 ? -30.993 -11.568 6.068 1.00 54.09 91 GLY A O 1
ATOM 763 N N . ILE A 1 92 ? -31.107 -9.341 5.728 1.00 53.31 92 ILE A N 1
ATOM 764 C CA . ILE A 1 92 ? -32.030 -9.104 6.836 1.00 53.31 92 ILE A CA 1
ATOM 765 C C . ILE A 1 92 ? -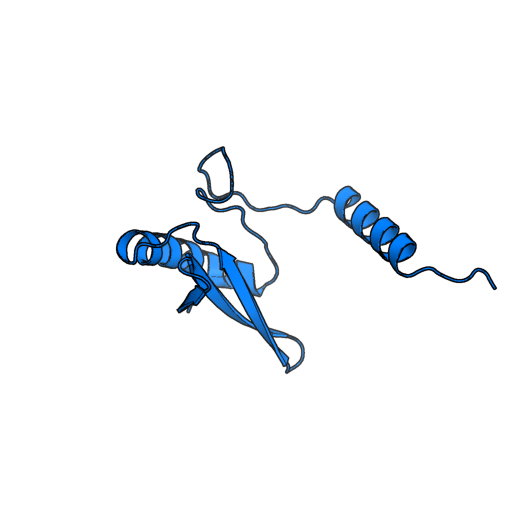33.318 -9.845 6.471 1.00 53.31 92 ILE A C 1
ATOM 767 O O . ILE A 1 92 ? -34.078 -9.398 5.615 1.00 53.31 92 ILE A O 1
ATOM 771 N N . LYS A 1 93 ? -33.513 -11.014 7.096 1.00 52.06 93 LYS A N 1
ATOM 772 C CA . LYS A 1 93 ? -34.820 -11.626 7.296 1.00 52.06 93 LYS A CA 1
ATOM 773 C C . LYS A 1 93 ? -35.692 -10.526 7.876 1.00 52.06 93 LYS A C 1
ATOM 775 O O . LYS A 1 93 ? -35.481 -10.124 9.019 1.00 52.06 93 LYS A O 1
ATOM 780 N N . GLU A 1 94 ? -36.622 -10.029 7.073 1.00 40.00 94 GLU A N 1
ATOM 781 C CA . GLU A 1 94 ? -37.792 -9.344 7.600 1.00 40.00 94 GLU A CA 1
ATOM 782 C C . GLU A 1 94 ? -38.379 -10.249 8.693 1.00 40.00 94 GLU A C 1
ATOM 784 O O . GLU A 1 94 ? -38.632 -11.434 8.464 1.00 40.00 94 GLU A O 1
ATOM 789 N N . SER A 1 95 ? -38.450 -9.718 9.911 1.00 43.91 95 SER A N 1
ATOM 790 C CA . SER A 1 95 ? -39.280 -10.243 10.995 1.00 43.91 95 SER A CA 1
ATOM 791 C C . SER A 1 95 ? -40.403 -9.250 11.211 1.00 43.91 95 SER A C 1
ATOM 793 O O . SER A 1 95 ? -40.085 -8.037 11.180 1.00 43.91 95 SER A O 1
#

Secondary structure (DSSP, 8-state):
--EEEEETTEEEEEEEEEETTEEEEEEEE---SSHHHHHHHHHHHHHTHHHHHHT--EE-TTTSSS-S-EE----HHHHHHHHHHHHHHTT----

pLDDT: mean 81.84, std 14.36, range [40.0, 96.12]

Foldseek 3Di:
DWDWDDDPLFIWTWQWEDDPNDIDIDTHTQPDSDDVSSVVVNVVCVVCNVVVRVPWDWQALVNDPVRHIDTPDDDPVNVVVVVVVVVVVVPPPDD